Protein AF-M3FSS6-F1 (afdb_monomer)

Radius of gyration: 18.53 Å; Cα contacts (8 Å, |Δi|>4): 179; chains: 1; bounding box: 37×42×48 Å

Organism: NCBI:txid1001599

Structure (mmCIF, N/CA/C/O backbone):
data_AF-M3FSS6-F1
#
_entry.id   AF-M3FSS6-F1
#
loop_
_atom_site.group_PDB
_atom_site.id
_atom_site.type_symbol
_atom_site.label_atom_id
_atom_site.label_alt_id
_atom_site.label_comp_id
_atom_site.label_asym_id
_atom_site.label_entity_id
_atom_site.label_seq_id
_atom_site.pdbx_PDB_ins_code
_atom_site.Cartn_x
_atom_site.Cartn_y
_atom_site.Cartn_z
_atom_site.occupancy
_atom_site.B_iso_or_equiv
_atom_site.auth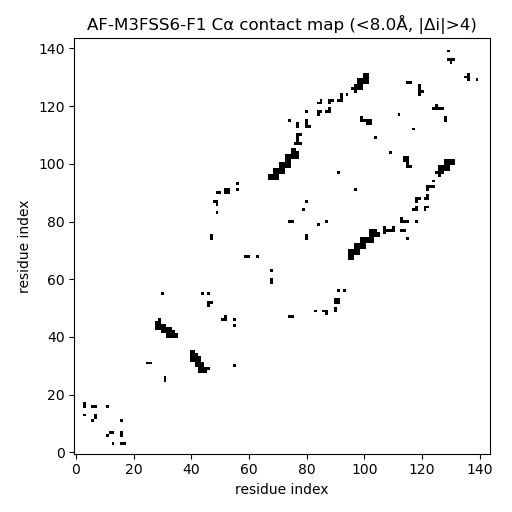_seq_id
_atom_site.auth_comp_id
_atom_site.auth_asym_id
_atom_site.auth_atom_id
_atom_site.pdbx_PDB_model_num
ATOM 1 N N . MET A 1 1 ? -0.557 10.231 19.188 1.00 86.12 1 MET A N 1
ATOM 2 C CA . MET A 1 1 ? 0.193 10.807 20.331 1.00 86.12 1 MET A CA 1
ATOM 3 C C . MET A 1 1 ? 0.824 12.160 20.009 1.00 86.12 1 MET A C 1
ATOM 5 O O . MET A 1 1 ? 0.578 13.091 20.758 1.00 86.12 1 MET A O 1
ATOM 9 N N . ALA A 1 2 ? 1.562 12.309 18.897 1.00 93.75 2 ALA A N 1
ATOM 10 C CA . ALA A 1 2 ? 2.212 13.579 18.530 1.00 93.75 2 ALA A CA 1
ATOM 11 C C . ALA A 1 2 ? 1.266 14.799 18.533 1.00 93.75 2 ALA A C 1
ATOM 13 O O . ALA A 1 2 ? 1.580 15.799 19.167 1.00 93.75 2 ALA A O 1
ATOM 14 N N . ALA A 1 3 ? 0.084 14.694 17.909 1.00 92.94 3 ALA A N 1
ATOM 15 C CA . ALA A 1 3 ? -0.907 15.776 17.900 1.00 92.94 3 ALA A CA 1
ATOM 16 C C . ALA A 1 3 ? -1.394 16.162 19.310 1.00 92.94 3 ALA A C 1
ATOM 18 O O . ALA A 1 3 ? -1.471 17.342 19.628 1.00 92.94 3 ALA A O 1
ATOM 19 N N . ILE A 1 4 ? -1.661 15.173 20.174 1.00 93.69 4 ILE A N 1
ATOM 20 C CA . ILE A 1 4 ? -2.093 15.416 21.560 1.00 93.69 4 ILE A CA 1
ATOM 21 C C . ILE A 1 4 ? -1.010 16.178 22.324 1.00 93.69 4 ILE A C 1
ATOM 23 O O . ILE A 1 4 ? -1.318 17.174 22.965 1.00 93.69 4 ILE A O 1
ATOM 27 N N . LEU A 1 5 ? 0.251 15.745 22.226 1.00 94.69 5 LEU A N 1
ATOM 28 C CA . LEU A 1 5 ? 1.364 16.413 22.904 1.00 94.69 5 LEU A CA 1
ATOM 29 C C . LEU A 1 5 ? 1.548 17.844 22.392 1.00 94.69 5 LEU A C 1
ATOM 31 O O . LEU A 1 5 ? 1.607 18.767 23.193 1.00 94.69 5 LEU A O 1
ATOM 35 N N . ALA A 1 6 ? 1.550 18.046 21.072 1.00 95.19 6 ALA A N 1
ATOM 36 C CA . ALA A 1 6 ? 1.687 19.376 20.485 1.00 95.19 6 ALA A CA 1
ATOM 37 C C . ALA A 1 6 ? 0.581 20.338 20.952 1.00 95.19 6 ALA A C 1
ATOM 39 O O . ALA A 1 6 ? 0.872 21.479 21.290 1.00 95.19 6 ALA A O 1
ATOM 40 N N . CYS A 1 7 ? -0.675 19.887 21.016 1.00 95.19 7 CYS A N 1
ATOM 41 C CA . CYS A 1 7 ? -1.778 20.706 21.518 1.00 95.19 7 CYS A CA 1
ATOM 42 C C . CYS A 1 7 ? -1.720 20.916 23.039 1.00 95.19 7 CYS A C 1
ATOM 44 O O . CYS A 1 7 ? -2.040 22.003 23.518 1.00 95.19 7 CYS A O 1
ATOM 46 N N . PHE A 1 8 ? -1.294 19.909 23.801 1.00 95.81 8 PHE A N 1
ATOM 47 C CA . PHE A 1 8 ? -1.135 20.018 25.250 1.00 95.81 8 PHE A CA 1
ATOM 48 C C . PHE A 1 8 ? -0.092 21.082 25.624 1.00 95.81 8 PHE A C 1
ATOM 50 O O . PHE A 1 8 ? -0.355 21.906 26.496 1.00 95.81 8 PHE A O 1
ATOM 57 N N . GLU A 1 9 ? 1.023 21.157 24.889 1.00 96.62 9 GLU A N 1
ATOM 58 C CA . GLU A 1 9 ? 2.048 22.203 25.057 1.00 96.62 9 GLU A CA 1
ATOM 59 C C . GLU A 1 9 ? 1.511 23.627 24.809 1.00 96.62 9 GLU A C 1
ATOM 61 O O . GLU A 1 9 ? 2.071 24.601 25.306 1.00 96.62 9 GLU A O 1
ATOM 66 N N . THR A 1 10 ? 0.393 23.780 24.088 1.00 96.69 10 THR A N 1
ATOM 67 C CA . THR A 1 10 ? -0.273 25.086 23.902 1.00 96.69 10 THR A CA 1
ATOM 68 C C . THR A 1 10 ? -1.215 25.467 25.052 1.00 96.69 10 THR A C 1
ATOM 70 O O . THR A 1 10 ? -1.832 26.531 25.011 1.00 96.69 10 THR A O 1
ATOM 73 N N . GLY A 1 11 ? -1.329 24.623 26.085 1.00 96.19 11 GLY A N 1
ATOM 74 C CA . GLY A 1 11 ? -2.181 24.845 27.256 1.00 96.19 11 GLY A CA 1
ATOM 75 C C . GLY A 1 11 ? -3.613 24.319 27.119 1.00 96.19 11 GLY A C 1
ATOM 76 O O . GLY A 1 11 ? -4.449 24.622 27.970 1.00 96.19 11 GLY A O 1
ATOM 77 N N . ILE A 1 12 ? -3.921 23.536 26.078 1.00 95.62 12 ILE A N 1
ATOM 78 C CA . ILE A 1 12 ? -5.250 22.928 25.915 1.00 95.62 12 ILE A CA 1
ATOM 79 C C . ILE A 1 12 ? -5.402 21.762 26.911 1.00 95.62 12 ILE A C 1
ATOM 81 O O . ILE A 1 12 ? -4.534 20.882 26.948 1.00 95.62 12 ILE A O 1
ATOM 85 N N . PRO A 1 13 ? -6.494 21.704 27.700 1.00 95.25 13 PRO A N 1
ATOM 86 C CA . PRO A 1 13 ? -6.717 20.622 28.652 1.00 95.25 13 PRO A CA 1
ATOM 87 C C . PRO A 1 13 ? -6.747 19.242 27.990 1.00 95.25 13 PRO A C 1
ATOM 89 O O . PRO A 1 13 ? -7.376 19.037 26.951 1.00 95.25 13 PRO A O 1
ATOM 92 N N . LEU A 1 14 ? -6.125 18.253 28.639 1.00 93.56 14 LEU A N 1
ATOM 93 C CA . LEU A 1 14 ? -6.063 16.884 28.121 1.00 93.56 14 LEU A CA 1
ATOM 94 C C . LEU A 1 14 ? -7.457 16.269 27.898 1.00 93.56 14 LEU A C 1
ATOM 96 O O . LEU A 1 14 ? -7.642 15.527 26.937 1.00 93.56 14 LEU A O 1
ATOM 100 N N . SER A 1 15 ? -8.438 16.594 28.747 1.00 93.56 15 SER A N 1
ATOM 101 C CA . SER A 1 15 ? -9.831 16.148 28.596 1.00 93.56 15 SER A CA 1
ATOM 102 C C . SER A 1 15 ? -10.421 16.544 27.243 1.00 93.56 15 SER A C 1
ATOM 104 O O . SER A 1 15 ? -11.054 15.725 26.575 1.00 93.56 15 SER A O 1
ATOM 106 N N . ASP A 1 16 ? -10.155 17.776 26.813 1.00 93.69 16 ASP A N 1
ATOM 107 C CA . ASP A 1 16 ? -10.687 18.326 25.570 1.00 93.69 16 ASP A CA 1
ATOM 108 C C . ASP A 1 16 ? -10.014 17.641 24.379 1.00 93.69 16 ASP A C 1
ATOM 110 O O . ASP A 1 16 ? -10.686 17.215 23.441 1.00 93.69 16 ASP A O 1
ATOM 114 N N . LEU A 1 17 ? -8.698 17.422 24.458 1.00 94.44 17 LEU A N 1
ATOM 115 C CA . LEU A 1 17 ? -7.933 16.714 23.427 1.00 94.44 17 LEU A CA 1
ATOM 116 C C . LEU A 1 17 ? -8.389 15.263 23.245 1.00 94.44 17 LEU A C 1
ATOM 118 O O . LEU A 1 17 ? -8.528 14.805 22.111 1.00 94.44 17 LEU A O 1
ATOM 122 N N . VAL A 1 18 ? -8.650 14.546 24.343 1.00 91.69 18 VAL A N 1
ATOM 123 C CA . VAL A 1 18 ? -9.151 13.162 24.302 1.00 91.69 18 VAL A CA 1
ATOM 124 C C . VAL A 1 18 ? -10.555 13.105 23.698 1.00 91.69 18 VAL A C 1
ATOM 126 O O . VAL A 1 18 ? -10.840 12.220 22.893 1.00 91.69 18 VAL A O 1
ATOM 129 N N . SER A 1 19 ? -11.423 14.067 24.020 1.00 90.94 19 SER A N 1
ATOM 130 C CA . SER A 1 19 ? -12.741 14.137 23.381 1.00 90.94 19 SER A CA 1
ATOM 131 C C . SER A 1 19 ? -12.612 14.343 21.866 1.00 90.94 19 SER A C 1
ATOM 133 O O . SER A 1 19 ? -13.223 13.621 21.082 1.00 90.94 19 SER A O 1
ATOM 135 N N . LYS A 1 20 ? -11.716 15.236 21.427 1.00 92.50 20 LYS A N 1
ATOM 136 C CA . LYS A 1 20 ? -11.561 15.585 20.010 1.00 92.50 20 LYS A CA 1
ATOM 137 C C . LYS A 1 20 ? -10.871 14.509 19.188 1.00 92.50 20 LYS A C 1
ATOM 139 O O . LYS A 1 20 ? -11.257 14.293 18.044 1.00 92.50 20 LYS A O 1
ATOM 144 N N . ILE A 1 21 ? -9.899 13.792 19.753 1.00 91.12 21 ILE A N 1
ATOM 145 C CA . ILE A 1 21 ? -9.264 12.681 19.033 1.00 91.12 21 ILE A CA 1
ATOM 146 C C . ILE A 1 21 ? -10.253 11.536 18.781 1.00 91.12 21 ILE A C 1
ATOM 148 O O . ILE A 1 21 ? -10.135 10.857 17.768 1.00 91.12 21 ILE A O 1
ATOM 152 N N . SER A 1 22 ? -11.252 11.351 19.654 1.00 87.69 22 SER A N 1
ATOM 153 C CA . SER A 1 22 ? -12.300 10.340 19.458 1.00 87.69 22 SER A CA 1
ATOM 154 C C . SER A 1 22 ? -13.266 10.674 18.314 1.00 87.69 22 SER A C 1
ATOM 156 O O . SER A 1 22 ? -13.872 9.774 17.742 1.00 87.69 22 SER A O 1
ATOM 158 N N . GLU A 1 23 ? -13.367 11.954 17.943 1.00 90.44 23 GLU A N 1
ATOM 159 C CA . GLU A 1 23 ? -14.175 12.438 16.816 1.00 90.44 23 GLU A CA 1
ATOM 160 C C . GLU A 1 23 ? -13.413 12.391 15.477 1.00 90.44 23 GLU A C 1
ATOM 162 O O . GLU A 1 23 ? -13.997 12.645 14.424 1.00 90.44 23 GLU A O 1
ATOM 167 N N . TYR A 1 24 ? -12.108 12.096 15.486 1.00 89.50 24 TYR A N 1
ATOM 168 C CA . TYR A 1 24 ? -11.292 12.098 14.275 1.00 89.50 24 TYR A CA 1
ATOM 169 C C . TYR A 1 24 ? -11.686 10.953 13.335 1.00 89.50 24 TYR A C 1
ATOM 171 O O . TYR A 1 24 ? -11.496 9.778 13.639 1.00 89.50 24 TYR A O 1
ATOM 179 N N . SER A 1 25 ? -12.182 11.311 12.153 1.00 86.19 25 SER A N 1
ATOM 180 C CA . SER A 1 25 ? -12.670 10.371 11.140 1.00 86.19 25 SER A CA 1
ATOM 181 C C . SER A 1 25 ? -11.598 9.877 10.164 1.00 86.19 25 SER A C 1
ATOM 183 O O . SER A 1 25 ? -11.932 9.227 9.177 1.00 86.19 25 SER A O 1
ATOM 185 N N . GLY A 1 26 ? -10.324 10.207 10.389 1.00 86.38 26 GLY A N 1
ATOM 186 C CA . GLY A 1 26 ? -9.253 9.899 9.443 1.00 86.38 26 GLY A CA 1
ATOM 187 C C . GLY A 1 26 ? -9.032 10.976 8.380 1.00 86.38 26 GLY A C 1
ATOM 188 O O . GLY A 1 26 ? -9.570 12.082 8.440 1.00 86.38 26 GLY A O 1
ATOM 189 N N . VAL A 1 27 ? -8.200 10.629 7.403 1.00 89.50 27 VAL A N 1
ATOM 190 C CA . VAL A 1 27 ? -7.942 11.411 6.189 1.00 89.50 27 VAL A CA 1
ATOM 191 C C . VAL A 1 27 ? -8.097 10.496 4.986 1.00 89.50 27 VAL A C 1
ATOM 193 O O . VAL A 1 27 ? -7.844 9.294 5.086 1.00 89.50 27 VAL A O 1
ATOM 196 N N . ASN A 1 28 ? -8.471 11.074 3.848 1.00 88.19 28 ASN A N 1
ATOM 197 C CA . ASN A 1 28 ? -8.658 10.309 2.624 1.00 88.19 28 ASN A CA 1
ATOM 198 C C . ASN A 1 28 ? -7.391 9.520 2.277 1.00 88.19 28 ASN A C 1
ATOM 200 O O . ASN A 1 28 ? -6.267 10.019 2.424 1.00 88.19 28 ASN A O 1
ATOM 204 N N . ARG A 1 29 ? -7.591 8.303 1.771 1.00 92.00 29 ARG A N 1
ATOM 205 C CA . ARG A 1 29 ? -6.539 7.377 1.346 1.00 92.00 29 ARG A CA 1
ATOM 206 C C . ARG A 1 29 ? -5.555 7.005 2.460 1.00 92.00 29 ARG A C 1
ATOM 208 O O . ARG A 1 29 ? -4.366 6.821 2.203 1.00 92.00 29 ARG A O 1
ATOM 215 N N . ARG A 1 30 ? -6.011 6.926 3.710 1.00 93.38 30 ARG A N 1
ATOM 216 C CA . ARG A 1 30 ? -5.258 6.326 4.823 1.00 93.38 30 ARG A CA 1
ATOM 217 C C . ARG A 1 30 ? -6.129 5.282 5.501 1.00 93.38 30 ARG A C 1
ATOM 219 O O . ARG A 1 30 ? -6.878 5.609 6.418 1.00 93.38 30 ARG A O 1
ATOM 226 N N . LEU A 1 31 ? -6.041 4.057 4.987 1.00 92.50 31 LEU A N 1
ATOM 227 C CA . LEU A 1 31 ? -6.886 2.916 5.332 1.00 92.50 31 LEU A CA 1
ATOM 228 C C . LEU A 1 31 ? -8.379 3.293 5.315 1.00 92.50 31 LEU A C 1
ATOM 230 O O . LEU A 1 31 ? -9.163 2.930 6.191 1.00 92.50 31 LEU A O 1
ATOM 234 N N . GLU A 1 32 ? -8.752 4.087 4.309 1.00 94.00 32 GLU A N 1
ATOM 235 C CA . GLU A 1 32 ? -10.077 4.673 4.149 1.00 94.00 32 GLU A CA 1
ATOM 236 C C . GLU A 1 32 ? -11.066 3.599 3.708 1.00 94.00 32 GLU A C 1
ATOM 238 O O . GLU A 1 32 ? -10.874 2.964 2.674 1.00 94.00 32 GLU A O 1
ATOM 243 N N . TYR A 1 33 ? -12.147 3.416 4.463 1.00 93.06 33 TYR A N 1
ATOM 244 C CA . TYR A 1 33 ? -13.223 2.508 4.083 1.00 93.06 33 TYR A CA 1
ATOM 245 C C . TYR A 1 33 ? -14.079 3.115 2.965 1.00 93.06 33 TYR A C 1
ATOM 247 O O . TYR A 1 33 ? -14.778 4.106 3.172 1.00 93.06 33 TYR A O 1
ATOM 255 N N . LEU A 1 34 ? -14.059 2.489 1.788 1.00 94.75 34 LEU A N 1
ATOM 256 C CA . LEU A 1 34 ? -14.808 2.934 0.608 1.00 94.75 34 LEU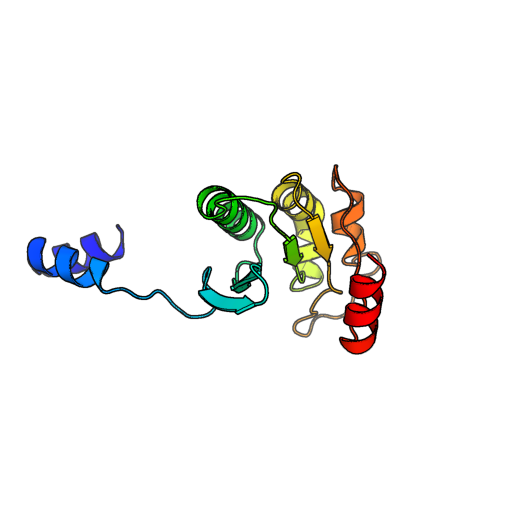 A CA 1
ATOM 257 C C . LEU A 1 34 ? -16.223 2.345 0.532 1.00 94.75 34 LEU A C 1
ATOM 259 O O . LEU A 1 34 ? -17.054 2.814 -0.248 1.00 94.75 34 LEU A O 1
ATOM 263 N N . GLY A 1 35 ? -16.502 1.306 1.317 1.00 95.12 35 GLY A N 1
ATOM 264 C CA . GLY A 1 35 ? -17.788 0.620 1.338 1.00 95.12 35 GLY A CA 1
ATOM 265 C C . GLY A 1 35 ? -17.646 -0.893 1.259 1.00 95.12 35 GLY A C 1
ATOM 266 O O . GLY A 1 35 ? -16.549 -1.450 1.290 1.00 95.12 35 GLY A O 1
ATOM 267 N N . SER A 1 36 ? -18.785 -1.568 1.136 1.00 94.94 36 SER A N 1
ATOM 268 C CA . SER A 1 36 ? -18.828 -3.018 1.015 1.00 94.94 36 SER A CA 1
ATOM 269 C C . SER A 1 36 ? -19.870 -3.487 0.014 1.00 94.94 36 SER A C 1
ATOM 271 O O . SER A 1 36 ? -20.875 -2.821 -0.253 1.00 94.94 36 SER A O 1
ATOM 273 N N . LYS A 1 37 ? -19.619 -4.658 -0.568 1.00 94.56 37 LYS A N 1
ATOM 274 C CA . LYS A 1 37 ? -20.550 -5.324 -1.478 1.00 94.56 37 LYS A CA 1
ATOM 275 C C . LYS A 1 37 ? -20.384 -6.830 -1.382 1.00 94.56 37 LYS A C 1
ATOM 277 O O . LYS A 1 37 ? -19.270 -7.331 -1.450 1.00 94.56 37 LYS A O 1
ATOM 282 N N . ASN A 1 38 ? -21.498 -7.555 -1.263 1.00 92.56 38 ASN A N 1
ATOM 283 C CA . ASN A 1 38 ? -21.513 -9.021 -1.175 1.00 92.56 38 ASN A CA 1
ATOM 284 C C . ASN A 1 38 ? -20.570 -9.577 -0.087 1.00 92.56 38 ASN A C 1
ATOM 286 O O . ASN A 1 38 ? -19.908 -10.586 -0.303 1.00 92.56 38 ASN A O 1
ATOM 290 N N . GLY A 1 39 ? -20.481 -8.895 1.060 1.00 89.62 39 GLY A N 1
ATOM 291 C CA . GLY A 1 39 ? -19.603 -9.293 2.167 1.00 89.62 39 GLY A CA 1
ATOM 292 C C . GLY A 1 39 ? -18.119 -8.957 1.978 1.00 89.62 39 GLY A C 1
ATOM 293 O O . GLY A 1 39 ? -17.320 -9.333 2.824 1.00 89.62 39 GLY A O 1
ATOM 294 N N . ILE A 1 40 ? -17.745 -8.251 0.906 1.00 91.19 40 ILE A N 1
ATOM 295 C CA . ILE A 1 40 ? -16.378 -7.769 0.675 1.00 91.19 40 ILE A CA 1
ATOM 296 C C . ILE A 1 40 ? -16.310 -6.302 1.083 1.00 91.19 40 ILE A C 1
ATOM 298 O O . ILE A 1 40 ? -17.029 -5.478 0.517 1.00 91.19 40 ILE A O 1
ATOM 302 N N . GLU A 1 41 ? -15.451 -5.988 2.046 1.00 93.88 41 GLU A N 1
ATOM 303 C CA . GLU A 1 41 ? -15.116 -4.622 2.451 1.00 93.88 41 GLU A CA 1
ATOM 304 C C . GLU A 1 41 ? -13.950 -4.102 1.602 1.00 93.88 41 GLU A C 1
ATOM 306 O O . GLU A 1 41 ? -13.005 -4.837 1.309 1.00 93.88 41 GLU A O 1
ATOM 311 N N . VAL A 1 42 ? -14.031 -2.844 1.170 1.00 95.00 42 VAL A N 1
ATOM 312 C CA . VAL A 1 42 ? -13.025 -2.211 0.313 1.00 95.00 42 VAL A CA 1
ATOM 313 C C . VAL A 1 42 ? -12.392 -1.051 1.060 1.00 95.00 42 VAL A C 1
ATOM 315 O O . VAL A 1 42 ? -13.093 -0.167 1.554 1.00 95.00 42 VAL A O 1
ATOM 318 N N . TYR A 1 43 ? -11.064 -1.048 1.088 1.00 95.25 43 TYR A N 1
ATOM 319 C CA . TYR A 1 43 ? -10.258 -0.007 1.710 1.00 95.25 43 TYR A CA 1
ATOM 320 C C . TYR A 1 43 ? -9.265 0.570 0.694 1.00 95.25 43 TYR A C 1
ATOM 322 O O . TYR A 1 43 ? -8.765 -0.170 -0.155 1.00 95.25 43 TYR A O 1
ATOM 330 N N . ASP A 1 44 ? -8.975 1.869 0.782 1.00 95.81 44 ASP A N 1
ATOM 331 C CA . ASP A 1 44 ? -7.919 2.543 0.008 1.00 95.81 44 ASP A CA 1
ATOM 332 C C . ASP A 1 44 ? -6.843 3.123 0.932 1.00 95.81 44 ASP A C 1
ATOM 334 O O . ASP A 1 44 ? -7.134 3.719 1.973 1.00 95.81 44 ASP A O 1
ATOM 338 N N . ASP A 1 45 ? -5.582 2.972 0.532 1.00 96.50 45 ASP A N 1
ATOM 339 C CA . ASP A 1 45 ? -4.431 3.521 1.240 1.00 96.50 45 ASP A CA 1
ATOM 340 C C . ASP A 1 45 ? -3.390 4.082 0.259 1.00 96.50 45 ASP A C 1
ATOM 342 O O . ASP A 1 45 ? -3.127 3.538 -0.813 1.00 96.50 45 ASP A O 1
ATOM 346 N N . TYR A 1 46 ? -2.793 5.211 0.633 1.00 94.50 46 TYR A N 1
ATOM 347 C CA . TYR A 1 46 ? -1.784 5.931 -0.140 1.00 94.50 46 TYR A CA 1
ATOM 348 C C . TYR A 1 46 ? -0.357 5.390 0.053 1.00 94.50 46 TYR A C 1
ATOM 350 O O . TYR A 1 46 ? 0.576 5.818 -0.635 1.00 94.50 46 TYR A O 1
ATOM 358 N N . GLY A 1 47 ? -0.163 4.503 1.025 1.00 90.88 47 GLY A N 1
ATOM 359 C CA . GLY A 1 47 ? 1.103 3.893 1.384 1.00 90.88 47 GLY A CA 1
ATOM 360 C C . GLY A 1 47 ? 1.780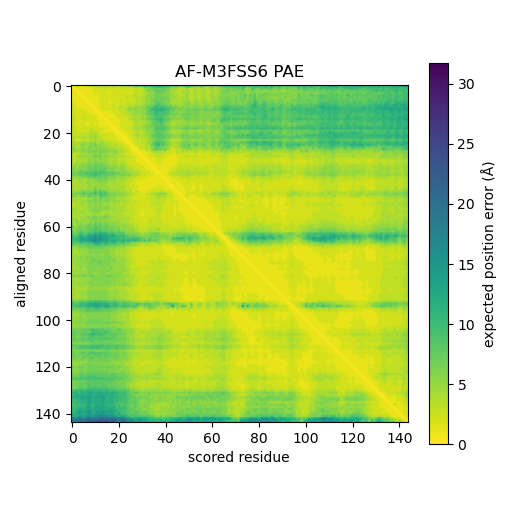 3.285 0.167 1.00 90.88 47 GLY A C 1
ATOM 361 O O . GLY A 1 47 ? 1.246 2.415 -0.513 1.00 90.88 47 GLY A O 1
ATOM 362 N N . HIS A 1 48 ? 2.975 3.777 -0.123 1.00 91.56 48 HIS A N 1
ATOM 363 C CA . HIS A 1 48 ? 3.745 3.382 -1.301 1.00 91.56 48 HIS A CA 1
ATOM 364 C C . HIS A 1 48 ? 5.216 3.134 -0.965 1.00 91.56 48 HIS A C 1
ATOM 366 O O . HIS A 1 48 ? 5.998 2.772 -1.845 1.00 91.56 48 HIS A O 1
ATOM 372 N N . HIS A 1 49 ? 5.609 3.329 0.296 1.00 96.50 49 HIS A N 1
ATOM 373 C CA . HIS A 1 49 ? 6.864 2.838 0.846 1.00 96.50 49 HIS A CA 1
ATOM 374 C C . HIS A 1 49 ? 6.657 1.464 1.519 1.00 96.50 49 HIS A C 1
ATOM 376 O O . HIS A 1 49 ? 5.633 1.282 2.181 1.00 96.50 49 HIS A O 1
ATOM 382 N N . PRO A 1 50 ? 7.622 0.522 1.448 1.00 96.56 50 PRO A N 1
ATOM 383 C CA . PRO A 1 50 ? 7.502 -0.805 2.071 1.00 96.56 50 PRO A CA 1
ATOM 384 C C . PRO A 1 50 ? 7.062 -0.792 3.545 1.00 96.56 50 PRO A C 1
ATOM 386 O O . PRO A 1 50 ? 6.228 -1.590 3.964 1.00 96.56 50 PRO A O 1
ATOM 389 N N . THR A 1 51 ? 7.575 0.153 4.338 1.00 95.38 51 THR A N 1
ATOM 390 C CA . THR A 1 51 ? 7.189 0.322 5.752 1.00 95.38 51 THR A CA 1
ATOM 391 C C . THR A 1 51 ? 5.712 0.677 5.928 1.00 95.38 51 THR A C 1
ATOM 393 O O . THR A 1 51 ? 5.069 0.163 6.838 1.00 95.38 51 THR A O 1
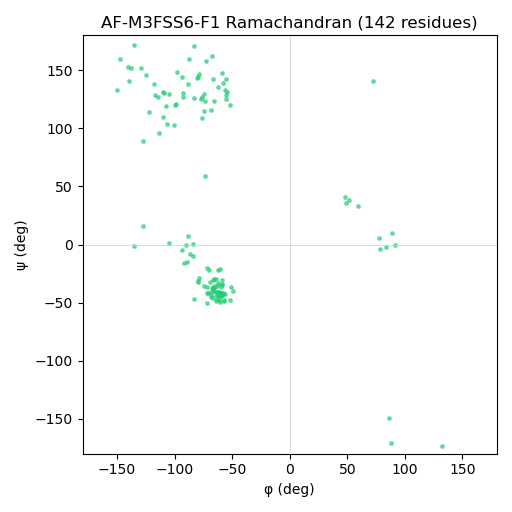ATOM 396 N N . GLU A 1 52 ? 5.175 1.545 5.067 1.00 94.25 52 GLU A N 1
ATOM 397 C CA . GLU A 1 52 ? 3.763 1.938 5.107 1.00 94.25 52 GLU A CA 1
ATOM 398 C C . GLU A 1 52 ? 2.880 0.750 4.712 1.00 94.25 52 GLU A C 1
ATOM 400 O O . GLU A 1 52 ? 1.926 0.437 5.414 1.00 94.25 52 GLU A O 1
ATOM 405 N N . ILE A 1 53 ? 3.260 0.035 3.647 1.00 95.50 53 ILE A N 1
ATOM 406 C CA . ILE A 1 53 ? 2.554 -1.157 3.155 1.00 95.50 53 ILE A CA 1
ATOM 407 C C . ILE A 1 53 ? 2.461 -2.218 4.252 1.00 95.50 53 ILE A C 1
ATOM 409 O O . ILE A 1 53 ? 1.379 -2.729 4.530 1.00 95.50 53 ILE A O 1
ATOM 413 N N . LYS A 1 54 ? 3.576 -2.502 4.935 1.00 95.06 54 LYS A N 1
ATOM 414 C CA . LYS A 1 54 ? 3.607 -3.467 6.040 1.00 95.06 54 LYS A CA 1
ATOM 415 C C . LYS A 1 54 ? 2.662 -3.073 7.179 1.00 95.06 54 LYS A C 1
ATOM 417 O O . LYS A 1 54 ? 1.960 -3.932 7.705 1.00 95.06 54 LYS A O 1
ATOM 422 N N . ALA A 1 55 ? 2.619 -1.789 7.540 1.00 94.19 55 ALA A N 1
ATOM 423 C CA . ALA A 1 55 ? 1.719 -1.292 8.581 1.00 94.19 55 ALA A CA 1
ATOM 424 C C . ALA A 1 55 ? 0.238 -1.418 8.178 1.00 94.19 55 ALA A C 1
ATOM 426 O O . ALA A 1 55 ? -0.595 -1.804 9.000 1.00 94.19 55 ALA A O 1
ATOM 427 N N . VAL A 1 56 ? -0.085 -1.141 6.911 1.00 94.06 56 VAL A N 1
ATOM 428 C CA . VAL A 1 56 ? -1.444 -1.294 6.368 1.00 94.06 56 VAL A CA 1
ATOM 429 C C . VAL A 1 56 ? -1.866 -2.757 6.386 1.00 94.06 56 VAL A C 1
ATOM 431 O O . VAL A 1 56 ? -2.936 -3.070 6.895 1.00 94.06 56 VAL A O 1
ATOM 434 N N . ILE A 1 57 ? -1.020 -3.664 5.894 1.00 93.06 57 ILE A N 1
ATOM 435 C CA . ILE A 1 57 ? -1.326 -5.099 5.865 1.00 93.06 57 ILE A CA 1
ATOM 436 C C . ILE A 1 57 ? -1.529 -5.637 7.281 1.00 93.06 57 ILE A C 1
ATOM 438 O O . ILE A 1 57 ? -2.511 -6.327 7.523 1.00 93.06 57 ILE A O 1
ATOM 442 N N . GLN A 1 58 ? -0.673 -5.267 8.237 1.00 92.19 58 GLN A N 1
ATOM 443 C CA . GLN A 1 58 ? -0.871 -5.646 9.637 1.00 92.19 58 GLN A CA 1
ATOM 444 C C . GLN A 1 58 ? -2.206 -5.123 10.192 1.00 92.19 58 GLN A C 1
ATOM 446 O O . GLN A 1 58 ? -2.921 -5.856 10.866 1.00 92.19 58 GLN A O 1
ATOM 451 N N . SER A 1 59 ? -2.577 -3.882 9.877 1.00 91.69 59 SER A N 1
ATOM 452 C CA . SER A 1 59 ? -3.871 -3.336 10.305 1.00 91.69 59 SER A CA 1
ATOM 453 C C . SER A 1 59 ? -5.041 -4.099 9.669 1.00 91.69 59 SER A C 1
ATOM 455 O O . SER A 1 59 ? -6.046 -4.341 10.327 1.00 91.69 59 SER A O 1
ATOM 457 N N . MET A 1 60 ? -4.910 -4.540 8.413 1.00 90.19 60 MET A N 1
ATOM 458 C CA . MET A 1 60 ? -5.917 -5.380 7.754 1.00 90.19 60 MET A CA 1
ATOM 459 C C . MET A 1 60 ? -6.050 -6.761 8.410 1.00 90.19 60 MET A C 1
ATOM 461 O O . MET A 1 60 ? -7.165 -7.268 8.514 1.00 90.19 60 MET A O 1
ATOM 465 N N . GLU A 1 61 ? -4.952 -7.349 8.892 1.00 88.62 61 GLU A N 1
ATOM 466 C CA . GLU A 1 61 ? -4.978 -8.593 9.677 1.00 88.62 61 GLU A CA 1
ATOM 467 C C . GLU A 1 61 ? -5.759 -8.441 10.990 1.00 88.62 61 GLU A C 1
ATOM 469 O O . GLU A 1 61 ? -6.418 -9.381 11.426 1.00 88.62 61 GLU A O 1
ATOM 474 N N . GLU A 1 62 ? -5.700 -7.266 11.615 1.00 88.31 62 GLU A N 1
ATOM 475 C CA . GLU A 1 62 ? -6.431 -6.963 12.850 1.00 88.31 62 GLU A CA 1
ATOM 476 C C . GLU A 1 62 ? -7.909 -6.627 12.583 1.00 88.31 62 GLU A C 1
ATOM 478 O O . GLU A 1 62 ? -8.776 -6.922 13.408 1.00 88.31 62 GLU A O 1
ATOM 483 N N . LEU A 1 63 ? -8.209 -6.022 11.429 1.00 86.69 63 LEU A N 1
ATOM 484 C CA . LEU A 1 63 ? -9.569 -5.653 11.024 1.00 86.69 63 LEU A CA 1
ATOM 485 C C . LEU A 1 63 ? -10.373 -6.833 10.472 1.00 86.69 63 LEU A C 1
ATOM 487 O O . LEU A 1 63 ? -11.599 -6.860 10.627 1.00 86.69 63 LEU A O 1
ATOM 491 N N . LYS A 1 64 ? -9.718 -7.801 9.818 1.00 83.75 64 LYS A N 1
ATOM 492 C CA . LYS A 1 64 ? -10.419 -8.939 9.218 1.00 83.75 64 LYS A CA 1
ATOM 493 C C . LYS A 1 64 ? -11.060 -9.795 10.311 1.00 83.75 64 LYS A C 1
ATOM 495 O O . LYS A 1 64 ? -10.401 -10.293 11.218 1.00 83.75 64 LYS A O 1
ATOM 500 N N . LYS A 1 65 ? -12.375 -9.989 10.213 1.00 80.69 65 LYS A N 1
ATOM 501 C CA . LYS A 1 65 ? -13.122 -10.866 11.131 1.00 80.69 65 LYS A CA 1
ATOM 502 C C . LYS A 1 65 ? -13.039 -12.322 10.688 1.00 80.69 65 LYS A C 1
ATOM 504 O O . LYS A 1 65 ? -12.765 -13.205 11.490 1.00 80.69 65 LYS A O 1
ATOM 509 N N . GLU A 1 66 ? -13.271 -12.549 9.400 1.00 82.88 66 GLU A N 1
ATOM 510 C CA . GLU A 1 66 ? -13.247 -13.852 8.741 1.00 82.88 66 GLU A CA 1
ATOM 511 C C . GLU A 1 66 ? -12.754 -13.677 7.298 1.00 82.88 66 GLU A C 1
ATOM 513 O O . GLU A 1 66 ? -12.827 -12.586 6.730 1.00 82.88 66 GLU A O 1
ATOM 518 N N . GLY A 1 67 ? -12.273 -14.759 6.685 1.00 83.75 67 GLY A N 1
ATOM 519 C CA . GLY A 1 67 ? -11.815 -14.749 5.298 1.00 83.75 67 GLY A CA 1
ATOM 520 C C . GLY A 1 67 ? -10.354 -14.332 5.142 1.00 83.75 67 GLY A C 1
ATOM 521 O O . GLY A 1 67 ? -9.511 -14.642 5.982 1.00 83.75 67 GLY A O 1
ATOM 522 N N . ARG A 1 68 ? -10.046 -13.696 4.009 1.00 87.12 68 ARG A N 1
ATOM 523 C CA . ARG A 1 68 ? -8.681 -13.339 3.612 1.00 87.12 68 ARG A CA 1
ATOM 524 C C . ARG A 1 68 ? -8.628 -11.938 3.024 1.00 87.12 68 ARG A C 1
ATOM 526 O O . ARG A 1 68 ? -9.601 -11.498 2.410 1.00 87.12 68 ARG A O 1
ATOM 533 N N . ALA A 1 69 ? -7.489 -11.277 3.157 1.00 91.62 69 ALA A N 1
ATOM 534 C CA . ALA A 1 69 ? -7.251 -10.014 2.489 1.00 91.62 69 ALA A CA 1
ATOM 535 C C . ALA A 1 69 ? -6.879 -10.247 1.015 1.00 91.62 69 ALA A C 1
ATOM 537 O O . ALA A 1 69 ? -6.244 -11.235 0.627 1.00 91.62 69 ALA A O 1
ATOM 538 N N . VAL A 1 70 ? -7.290 -9.301 0.175 1.00 93.69 70 VAL A N 1
ATOM 539 C CA . VAL A 1 70 ? -6.859 -9.212 -1.219 1.00 93.69 70 VAL A CA 1
ATOM 540 C C . VAL A 1 70 ? -6.218 -7.850 -1.400 1.00 93.69 70 VAL A C 1
ATOM 542 O O . VAL A 1 70 ? -6.878 -6.822 -1.279 1.00 93.69 70 VAL A O 1
ATOM 545 N N . ILE A 1 71 ? -4.920 -7.852 -1.671 1.00 95.44 71 ILE A N 1
ATOM 546 C CA . ILE A 1 71 ? -4.105 -6.652 -1.796 1.00 95.44 71 ILE A CA 1
ATOM 547 C C . ILE A 1 71 ? -3.952 -6.347 -3.281 1.00 95.44 71 ILE A C 1
ATOM 549 O O . ILE A 1 71 ? -3.421 -7.160 -4.035 1.00 95.44 71 ILE A O 1
ATOM 553 N N . LEU A 1 72 ? -4.398 -5.166 -3.702 1.00 95.75 72 LEU A N 1
ATOM 554 C CA . LEU A 1 72 ? -4.135 -4.624 -5.032 1.00 95.75 72 LEU A CA 1
ATOM 555 C C . LEU A 1 72 ? -3.111 -3.498 -4.897 1.00 95.75 72 LEU A C 1
ATOM 557 O O . LEU A 1 72 ? -3.450 -2.404 -4.453 1.00 95.75 72 LEU A O 1
ATOM 561 N N . PHE A 1 73 ? -1.861 -3.763 -5.268 1.00 97.31 73 PHE A N 1
ATOM 562 C CA . PHE A 1 73 ? -0.772 -2.803 -5.123 1.00 97.31 73 PHE A CA 1
ATOM 563 C C . PHE A 1 73 ? -0.297 -2.284 -6.482 1.00 97.31 73 PHE A C 1
ATOM 565 O O . PHE A 1 73 ? -0.015 -3.051 -7.404 1.00 97.31 73 PHE A O 1
ATOM 572 N N . GLN A 1 74 ? -0.175 -0.962 -6.601 1.00 97.31 74 GLN A N 1
ATOM 573 C CA . GLN A 1 74 ? 0.444 -0.308 -7.749 1.00 97.31 74 GLN A CA 1
ATOM 574 C C . GLN A 1 74 ? 1.778 0.317 -7.322 1.00 97.31 74 GLN A C 1
ATOM 576 O O . GLN A 1 74 ? 1.772 1.328 -6.614 1.00 97.31 74 GLN A O 1
ATOM 581 N N . PRO A 1 75 ? 2.929 -0.221 -7.764 1.00 97.69 75 PRO A N 1
ATOM 582 C CA . PRO A 1 75 ? 4.215 0.387 -7.461 1.00 97.69 75 PRO A CA 1
ATOM 583 C C . PRO A 1 75 ? 4.306 1.790 -8.072 1.00 97.69 75 PRO A C 1
ATOM 585 O O . PRO A 1 75 ? 3.951 2.004 -9.233 1.00 97.69 75 PRO A O 1
ATOM 588 N N . HIS A 1 76 ? 4.801 2.750 -7.296 1.00 97.44 76 HIS A N 1
ATOM 589 C CA . HIS A 1 76 ? 4.911 4.146 -7.710 1.00 97.44 76 HIS A CA 1
ATOM 590 C C . HIS A 1 76 ? 6.375 4.525 -7.970 1.00 97.44 76 HIS A C 1
ATOM 592 O O . HIS A 1 76 ? 7.156 4.587 -7.012 1.00 97.44 76 HIS A O 1
ATOM 598 N N . ARG A 1 77 ? 6.674 4.928 -9.217 1.00 98.06 77 ARG A N 1
ATOM 599 C CA . ARG A 1 77 ? 7.990 5.255 -9.814 1.00 98.06 77 ARG A CA 1
ATOM 600 C C . ARG A 1 77 ? 8.895 4.055 -10.088 1.00 98.06 77 ARG A C 1
ATOM 602 O O . ARG A 1 77 ? 9.019 3.160 -9.257 1.00 98.06 77 ARG A O 1
ATOM 609 N N . TYR A 1 78 ? 9.597 4.094 -11.221 1.00 98.56 78 TYR A N 1
ATOM 610 C CA . TYR A 1 78 ? 10.587 3.085 -11.600 1.00 98.56 78 TYR A CA 1
ATOM 611 C C . TYR A 1 78 ? 11.809 3.140 -10.687 1.00 98.56 78 TYR A C 1
ATOM 613 O O . TYR A 1 78 ? 12.264 2.101 -10.216 1.00 98.56 78 TYR A O 1
ATOM 621 N N . THR A 1 79 ? 12.310 4.338 -10.376 1.00 98.19 79 THR A N 1
ATOM 622 C CA . THR A 1 79 ? 13.483 4.520 -9.503 1.00 98.19 79 THR A CA 1
ATOM 623 C C . THR A 1 79 ? 13.260 3.907 -8.122 1.00 98.19 79 THR A C 1
ATOM 625 O O . THR A 1 79 ? 14.126 3.216 -7.587 1.00 98.19 79 THR A O 1
ATOM 628 N N . ARG A 1 80 ? 12.065 4.094 -7.548 1.00 98.00 80 ARG A N 1
ATOM 629 C CA . ARG A 1 80 ? 11.707 3.515 -6.250 1.00 98.00 80 ARG A CA 1
ATOM 630 C C . ARG A 1 80 ? 11.613 1.996 -6.319 1.00 98.00 80 ARG A C 1
ATOM 632 O O . ARG A 1 80 ? 12.161 1.334 -5.444 1.00 98.00 80 ARG A O 1
ATOM 639 N N . THR A 1 81 ? 10.951 1.446 -7.337 1.00 98.12 81 THR A N 1
ATOM 640 C CA . THR A 1 81 ? 10.882 -0.009 -7.520 1.00 98.12 81 THR A CA 1
ATOM 641 C C . THR A 1 81 ? 12.274 -0.608 -7.691 1.00 98.12 81 THR A C 1
ATOM 643 O O . THR A 1 81 ? 12.589 -1.584 -7.025 1.00 98.12 81 THR A O 1
ATOM 646 N N . GLN A 1 82 ? 13.142 0.001 -8.501 1.00 98.25 82 GLN A N 1
ATOM 647 C CA . GLN A 1 82 ? 14.521 -0.455 -8.674 1.00 98.25 82 GLN A CA 1
ATOM 648 C C . GLN A 1 82 ? 15.297 -0.496 -7.352 1.00 98.25 82 GLN A C 1
ATOM 650 O O . GLN A 1 82 ? 16.046 -1.439 -7.109 1.00 98.25 82 GLN A O 1
ATOM 655 N N . ASN A 1 83 ? 15.120 0.521 -6.508 1.00 98.25 83 ASN A N 1
ATOM 656 C CA . ASN A 1 83 ? 15.866 0.643 -5.260 1.00 98.25 83 ASN A CA 1
ATOM 657 C C . ASN A 1 83 ? 15.331 -0.257 -4.141 1.00 98.25 83 ASN A C 1
ATOM 659 O O . ASN A 1 83 ? 16.110 -0.623 -3.270 1.00 98.25 83 ASN A O 1
ATOM 663 N N . LEU A 1 84 ? 14.032 -0.578 -4.148 1.00 98.38 84 LEU A N 1
ATOM 664 C CA . LEU A 1 84 ? 13.339 -1.197 -3.010 1.00 98.38 84 LEU A CA 1
ATOM 665 C C . LEU A 1 84 ? 12.561 -2.477 -3.364 1.00 98.38 84 LEU A C 1
ATOM 667 O O . LEU A 1 84 ? 11.670 -2.869 -2.617 1.00 98.38 84 LEU A O 1
ATOM 671 N N . TYR A 1 85 ? 12.802 -3.116 -4.516 1.00 98.31 85 TYR A N 1
ATOM 672 C CA . TYR A 1 85 ? 11.987 -4.266 -4.955 1.00 98.31 85 TYR A CA 1
ATOM 673 C C . TYR A 1 85 ? 11.995 -5.432 -3.959 1.00 98.31 85 TYR A C 1
ATOM 675 O O . TYR A 1 85 ? 10.972 -6.096 -3.811 1.00 98.31 85 TYR A O 1
ATOM 683 N N . LYS A 1 86 ? 13.109 -5.665 -3.250 1.00 98.44 86 LYS A N 1
ATOM 684 C CA . LYS A 1 86 ? 13.207 -6.734 -2.242 1.00 98.44 86 LYS A CA 1
ATOM 685 C C . LYS A 1 86 ? 12.401 -6.397 -0.997 1.00 98.44 86 LYS A C 1
ATOM 687 O O . LYS A 1 86 ? 11.705 -7.248 -0.465 1.00 98.44 86 LYS A O 1
ATOM 692 N N . GLU A 1 87 ? 12.469 -5.150 -0.560 1.00 98.44 87 GLU A N 1
ATOM 693 C CA . GLU A 1 87 ? 11.722 -4.633 0.576 1.00 98.44 87 GLU A C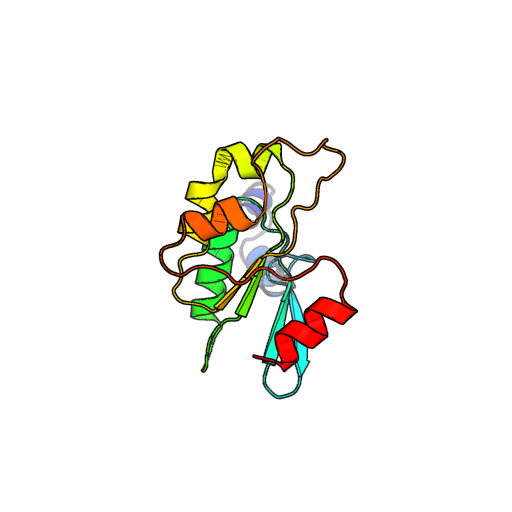A 1
ATOM 694 C C . GLU A 1 87 ? 10.223 -4.594 0.261 1.00 98.44 87 GLU A C 1
ATOM 696 O O . GLU A 1 87 ? 9.407 -4.922 1.119 1.00 98.44 87 GLU A O 1
ATOM 701 N N . PHE A 1 88 ? 9.847 -4.258 -0.979 1.00 98.31 88 PHE A N 1
ATOM 702 C CA . PHE A 1 88 ? 8.473 -4.409 -1.453 1.00 98.31 88 PHE A CA 1
ATOM 703 C C . PHE A 1 88 ? 8.030 -5.868 -1.393 1.00 98.31 88 PHE A C 1
ATOM 705 O O . PHE A 1 88 ? 6.975 -6.135 -0.821 1.00 98.31 88 PHE A O 1
ATOM 712 N N . ALA A 1 89 ? 8.835 -6.794 -1.922 1.00 98.00 89 ALA A N 1
ATOM 713 C CA . ALA A 1 89 ? 8.529 -8.220 -1.894 1.00 98.00 89 ALA A CA 1
ATOM 714 C C . ALA A 1 89 ? 8.320 -8.714 -0.455 1.00 98.00 89 ALA A C 1
ATOM 716 O O . ALA A 1 89 ? 7.281 -9.292 -0.155 1.00 98.00 89 ALA A O 1
ATOM 717 N N . GLU A 1 90 ? 9.233 -8.375 0.460 1.00 97.69 90 GLU A N 1
ATOM 718 C CA . GLU A 1 90 ? 9.115 -8.717 1.881 1.00 97.69 90 GLU A CA 1
ATOM 719 C C . GLU A 1 90 ? 7.861 -8.108 2.524 1.00 97.69 90 GLU A C 1
ATOM 721 O O . GLU A 1 90 ? 7.168 -8.781 3.283 1.00 97.69 90 GLU A O 1
ATOM 726 N N . SER A 1 91 ? 7.548 -6.841 2.228 1.00 97.06 91 SER A N 1
ATOM 727 C CA . SER A 1 91 ? 6.369 -6.174 2.795 1.00 97.06 91 SER A CA 1
ATOM 728 C C . SER A 1 91 ? 5.048 -6.778 2.312 1.00 97.06 91 SER A C 1
ATOM 730 O O . SER A 1 91 ? 4.072 -6.753 3.056 1.00 97.06 91 SER A O 1
ATOM 732 N N . LEU A 1 92 ? 5.025 -7.320 1.090 1.00 96.75 92 LEU A N 1
ATOM 733 C CA . LEU A 1 92 ? 3.849 -7.918 0.455 1.00 96.75 92 LEU A CA 1
ATOM 734 C C . LEU A 1 92 ? 3.736 -9.431 0.713 1.00 96.75 92 LEU A C 1
ATOM 736 O O . LEU A 1 92 ? 2.662 -9.994 0.520 1.00 96.75 92 LEU A O 1
ATOM 740 N N . ASP A 1 93 ? 4.805 -10.092 1.163 1.00 94.94 93 ASP A N 1
ATOM 741 C CA . ASP A 1 93 ? 4.849 -11.518 1.520 1.00 94.94 93 ASP A CA 1
ATOM 742 C C . ASP A 1 93 ? 4.133 -11.810 2.858 1.00 94.94 93 ASP A C 1
ATOM 744 O O . ASP A 1 93 ? 4.707 -12.336 3.815 1.00 94.94 93 ASP A O 1
ATOM 748 N N . SER A 1 94 ? 2.846 -11.478 2.940 1.00 85.94 94 SER A N 1
ATOM 749 C CA . SER A 1 94 ? 2.019 -11.668 4.139 1.00 85.94 94 SER A CA 1
ATOM 750 C C . SER A 1 94 ? 1.242 -12.989 4.173 1.00 85.94 94 SER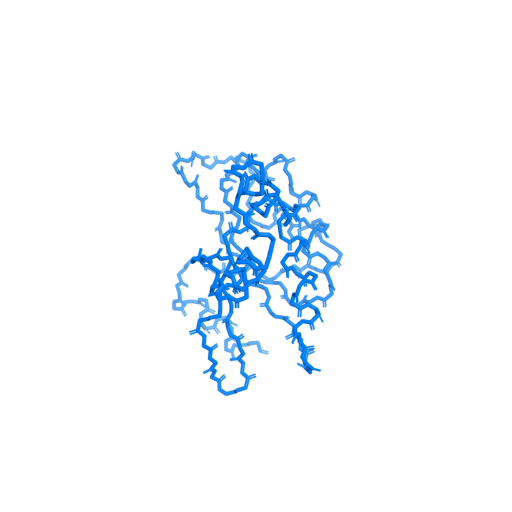 A C 1
ATOM 752 O O . SER A 1 94 ? 0.594 -13.292 5.169 1.00 85.94 94 SER A O 1
ATOM 754 N N . GLY A 1 95 ? 1.293 -13.787 3.100 1.00 83.31 95 GLY A N 1
ATOM 755 C CA . GLY A 1 95 ? 0.445 -14.977 2.914 1.00 83.31 95 GLY A CA 1
ATOM 756 C C . GLY A 1 95 ? -0.947 -14.668 2.340 1.00 83.31 95 GLY A C 1
ATOM 757 O O . GLY A 1 95 ? -1.728 -15.582 2.057 1.00 83.31 95 GLY A O 1
ATOM 758 N N . GLU A 1 96 ? -1.249 -13.390 2.114 1.00 91.25 96 GLU A N 1
ATOM 759 C CA . GLU A 1 96 ? -2.488 -12.922 1.495 1.00 91.25 96 GLU A CA 1
ATOM 760 C C . GLU A 1 96 ? -2.431 -12.981 -0.042 1.00 91.25 96 GLU A C 1
ATOM 762 O O . GLU A 1 96 ? -1.389 -13.270 -0.634 1.00 91.25 96 GLU A O 1
ATOM 767 N N . ILE A 1 97 ? -3.564 -12.757 -0.724 1.00 92.94 97 ILE A N 1
ATOM 768 C CA . ILE A 1 97 ? -3.531 -12.642 -2.194 1.00 92.94 97 ILE A CA 1
ATOM 769 C C . ILE A 1 97 ? -2.991 -11.270 -2.551 1.00 92.94 97 ILE A C 1
ATOM 771 O O . ILE A 1 97 ? -3.580 -10.266 -2.158 1.00 92.94 97 ILE A O 1
ATOM 775 N N . VAL A 1 98 ? -1.942 -11.233 -3.367 1.00 96.38 98 VAL A N 1
ATOM 776 C CA . VAL A 1 98 ? -1.387 -9.988 -3.894 1.00 96.38 98 VAL A CA 1
ATOM 777 C C . VAL A 1 98 ? -1.569 -9.932 -5.406 1.00 96.38 98 VAL A C 1
ATOM 779 O O . VAL A 1 98 ? -1.160 -10.836 -6.140 1.00 96.38 98 VAL A O 1
ATOM 782 N N . PHE A 1 99 ? -2.167 -8.841 -5.866 1.00 96.56 99 PHE A N 1
ATOM 783 C CA . PHE A 1 99 ? -2.203 -8.427 -7.257 1.00 96.56 99 PHE A CA 1
ATOM 784 C C . PHE A 1 99 ? -1.314 -7.199 -7.443 1.00 96.56 99 PHE A C 1
ATOM 786 O O . PHE A 1 99 ? -1.438 -6.221 -6.705 1.00 96.56 99 PHE A O 1
ATOM 793 N N . LEU A 1 100 ? -0.441 -7.239 -8.447 1.00 97.38 100 LEU A N 1
ATOM 794 C CA . LEU A 1 100 ? 0.394 -6.108 -8.836 1.00 97.38 100 LEU A CA 1
ATOM 795 C C . LEU A 1 100 ? -0.132 -5.480 -10.120 1.00 97.38 100 LEU A C 1
ATOM 797 O O . LEU A 1 100 ? -0.333 -6.164 -11.123 1.00 97.38 100 LEU A O 1
ATOM 801 N N . LEU A 1 101 ? -0.311 -4.164 -10.096 1.00 97.19 101 LEU A N 1
ATOM 802 C CA . LEU A 1 101 ? -0.538 -3.366 -11.297 1.00 97.19 101 LEU A CA 1
ATOM 803 C C . LEU A 1 101 ? 0.799 -2.930 -11.915 1.00 97.19 101 LEU A C 1
ATOM 805 O O . LEU A 1 101 ? 1.815 -2.873 -11.215 1.00 97.19 101 LEU A O 1
ATOM 809 N N . PRO A 1 102 ? 0.819 -2.553 -13.207 1.00 96.94 102 PRO A N 1
ATOM 810 C CA . PRO A 1 102 ? 2.005 -1.973 -13.822 1.00 96.94 102 PRO A CA 1
ATOM 811 C C . PRO A 1 102 ? 2.443 -0.700 -13.091 1.00 96.94 102 PRO A C 1
ATOM 813 O O . PRO A 1 102 ? 1.605 0.058 -12.588 1.00 96.94 102 PRO A O 1
ATOM 816 N N . ILE A 1 103 ? 3.758 -0.459 -13.065 1.00 97.94 103 ILE A N 1
ATOM 817 C CA . ILE A 1 103 ? 4.367 0.673 -12.355 1.00 97.94 103 ILE A CA 1
ATOM 818 C C . ILE A 1 103 ? 3.744 1.989 -12.834 1.00 97.94 103 ILE A C 1
ATOM 820 O O . ILE A 1 103 ? 3.761 2.311 -14.026 1.00 97.94 103 ILE A O 1
ATOM 824 N N . TYR A 1 104 ? 3.234 2.782 -11.895 1.00 97.00 104 TYR A N 1
ATOM 825 C CA . TYR A 1 104 ? 2.842 4.158 -12.164 1.00 97.00 104 TYR A CA 1
ATOM 826 C C . TYR A 1 104 ? 4.101 5.023 -12.254 1.00 97.00 104 TYR A C 1
ATOM 828 O O . TYR A 1 104 ? 4.772 5.259 -11.249 1.00 97.00 104 TYR A O 1
ATOM 836 N N . SER A 1 105 ? 4.444 5.486 -13.459 1.00 96.88 105 SER A N 1
ATOM 837 C CA . SER A 1 105 ? 5.733 6.145 -13.720 1.00 96.88 105 SER A CA 1
ATOM 838 C C . SER A 1 105 ? 5.919 7.463 -12.972 1.00 96.88 105 SER A C 1
ATOM 840 O O . SER A 1 105 ? 7.046 7.839 -12.665 1.00 96.88 105 SER A O 1
ATOM 842 N N . ALA A 1 106 ? 4.825 8.180 -12.697 1.00 96.44 106 ALA A N 1
ATOM 843 C CA . ALA A 1 106 ? 4.844 9.535 -12.146 1.00 96.44 106 ALA A CA 1
ATOM 844 C C . ALA A 1 106 ? 5.798 10.491 -12.897 1.00 96.44 106 ALA A C 1
ATOM 846 O O . ALA A 1 106 ? 6.434 11.343 -12.277 1.00 96.44 106 ALA A O 1
ATOM 847 N N . GLY A 1 107 ? 5.894 10.330 -14.222 1.00 97.06 107 GLY A N 1
ATOM 848 C CA . GLY A 1 107 ? 6.734 11.149 -15.101 1.00 97.06 107 GLY A CA 1
ATOM 849 C C . GLY A 1 107 ? 8.149 10.617 -15.344 1.00 97.06 107 GLY A C 1
ATOM 850 O O . GLY A 1 107 ? 8.891 11.250 -16.084 1.00 97.06 107 GLY A O 1
ATOM 851 N N . GLU A 1 108 ? 8.533 9.481 -14.757 1.00 98.06 108 GLU A N 1
ATOM 852 C CA . GLU A 1 108 ? 9.830 8.851 -15.029 1.00 98.06 108 GLU A CA 1
ATOM 853 C C . GLU A 1 108 ? 9.828 8.059 -16.340 1.00 98.06 108 GLU A C 1
ATOM 855 O O . GLU A 1 108 ? 8.850 7.378 -16.674 1.00 98.06 108 GLU A O 1
ATOM 860 N N . ASP A 1 109 ? 10.966 8.084 -17.032 1.00 97.94 109 ASP A N 1
ATOM 861 C CA . ASP A 1 109 ? 11.223 7.162 -18.129 1.00 97.94 109 ASP A CA 1
ATOM 862 C C . ASP A 1 109 ? 11.351 5.723 -17.598 1.00 97.94 109 ASP A C 1
ATOM 864 O O . ASP A 1 109 ? 11.923 5.506 -16.521 1.00 97.94 109 ASP A O 1
ATOM 868 N N . PRO A 1 110 ? 10.842 4.715 -18.330 1.00 97.56 110 PRO A N 1
ATOM 869 C CA . PRO A 1 110 ? 11.027 3.321 -17.960 1.00 97.56 110 PRO A CA 1
ATOM 870 C C . PRO A 1 110 ? 12.507 2.958 -17.829 1.00 97.56 110 PRO A C 1
ATOM 872 O O . PRO A 1 110 ? 13.313 3.224 -18.720 1.00 97.56 110 PRO A O 1
ATOM 875 N N . ILE A 1 111 ? 12.854 2.279 -16.738 1.00 98.25 111 ILE A N 1
ATOM 876 C CA . ILE A 1 111 ? 14.206 1.762 -16.517 1.00 98.25 111 ILE A CA 1
ATOM 877 C C . ILE A 1 111 ? 14.265 0.320 -17.028 1.00 98.25 111 ILE A C 1
ATOM 879 O O . ILE A 1 111 ? 13.411 -0.506 -16.698 1.00 98.25 111 ILE A O 1
ATOM 883 N N . TYR A 1 112 ? 15.277 0.001 -17.839 1.00 97.31 112 TYR A N 1
ATOM 884 C CA . TYR A 1 112 ? 15.449 -1.345 -18.388 1.00 97.31 112 TYR A CA 1
ATOM 885 C C . TYR A 1 112 ? 15.498 -2.402 -17.272 1.00 97.31 112 TYR A C 1
ATOM 887 O O . TYR A 1 112 ? 16.258 -2.274 -16.314 1.00 97.31 112 TYR A O 1
ATOM 895 N N . GLY A 1 113 ? 14.678 -3.447 -17.406 1.00 95.75 113 GLY A N 1
ATOM 896 C CA . GLY A 1 113 ? 14.567 -4.529 -16.422 1.00 95.75 113 GLY A CA 1
ATOM 897 C C . GLY A 1 113 ? 13.723 -4.205 -15.183 1.00 95.75 113 GLY A C 1
ATOM 898 O O . GLY A 1 113 ? 13.490 -5.097 -14.376 1.00 95.75 113 GLY A O 1
ATOM 899 N N . VAL A 1 114 ? 13.221 -2.975 -15.031 1.00 98.06 114 VAL A N 1
ATOM 900 C CA . VAL A 1 114 ? 12.408 -2.576 -13.874 1.00 98.06 114 VAL A CA 1
ATOM 901 C C . VAL A 1 114 ? 10.933 -2.581 -14.257 1.00 98.06 114 VAL A C 1
ATOM 903 O O . VAL A 1 114 ? 10.435 -1.670 -14.919 1.00 98.06 114 VAL A O 1
ATOM 906 N N . LYS A 1 115 ? 10.230 -3.630 -13.833 1.00 97.31 115 LYS A N 1
ATOM 907 C CA . LYS A 1 115 ? 8.779 -3.794 -13.991 1.00 97.31 115 LYS A CA 1
ATOM 908 C C . LYS A 1 115 ? 8.161 -4.298 -12.685 1.00 97.31 115 LYS A C 1
ATOM 910 O O . LYS A 1 115 ? 8.894 -4.617 -11.753 1.00 97.31 115 LYS A O 1
ATOM 915 N N . ALA A 1 116 ? 6.833 -4.349 -12.594 1.00 97.00 116 ALA A N 1
ATOM 916 C CA . ALA A 1 116 ? 6.155 -4.805 -11.378 1.00 97.00 116 ALA A CA 1
ATOM 917 C C . ALA A 1 116 ? 6.499 -6.271 -11.045 1.00 97.00 116 ALA A C 1
ATOM 919 O O . ALA A 1 116 ? 6.661 -6.619 -9.879 1.00 97.00 116 ALA A O 1
ATOM 920 N N . GLU A 1 117 ? 6.712 -7.089 -12.075 1.00 97.44 117 GLU A N 1
ATOM 921 C CA . GLU A 1 117 ? 7.198 -8.471 -12.019 1.00 97.44 117 GLU A CA 1
ATOM 922 C C . GLU A 1 117 ? 8.466 -8.610 -11.175 1.00 97.44 117 GLU A C 1
ATOM 924 O O . GLU A 1 117 ? 8.579 -9.566 -10.419 1.00 97.44 117 GLU A O 1
ATOM 929 N N . LEU A 1 118 ? 9.365 -7.618 -11.217 1.00 98.06 118 LEU A N 1
ATOM 930 C CA . LEU A 1 118 ? 10.606 -7.633 -10.441 1.00 98.06 118 LEU A CA 1
ATOM 931 C C . LEU A 1 118 ? 10.345 -7.745 -8.933 1.00 98.06 118 LEU A C 1
ATOM 933 O O . LEU A 1 118 ? 11.163 -8.303 -8.215 1.00 98.06 118 LEU A O 1
ATOM 937 N N . ILE A 1 119 ? 9.226 -7.214 -8.435 1.00 98.19 119 ILE A N 1
ATOM 938 C CA . ILE A 1 119 ? 8.833 -7.390 -7.031 1.00 98.19 119 ILE A CA 1
ATOM 939 C C . ILE A 1 119 ? 8.382 -8.838 -6.814 1.00 98.19 119 ILE A C 1
ATOM 941 O O . ILE A 1 119 ? 8.874 -9.507 -5.911 1.00 98.19 119 ILE A O 1
ATOM 945 N N . SER A 1 120 ? 7.485 -9.336 -7.671 1.00 97.44 120 SER A N 1
ATOM 946 C CA . SER A 1 120 ? 6.937 -10.695 -7.575 1.00 97.44 120 SER A CA 1
ATOM 947 C C . SER A 1 120 ? 8.006 -11.785 -7.663 1.00 97.44 120 SER A C 1
ATOM 949 O O . SER A 1 120 ? 7.890 -12.796 -6.976 1.00 97.44 120 SER A O 1
ATOM 951 N N . ASP A 1 121 ? 9.043 -11.592 -8.477 1.00 97.44 121 ASP A N 1
ATOM 952 C CA . ASP A 1 121 ? 10.145 -12.548 -8.648 1.00 97.44 121 ASP A CA 1
ATOM 953 C C . ASP A 1 121 ? 10.938 -12.777 -7.349 1.00 97.44 121 ASP A C 1
ATOM 955 O O . ASP A 1 121 ? 11.608 -13.798 -7.195 1.00 97.44 121 ASP A O 1
ATOM 959 N N . PHE A 1 122 ? 10.863 -11.832 -6.407 1.00 97.38 122 PHE A N 1
ATOM 960 C CA . PHE A 1 122 ? 11.530 -11.896 -5.107 1.00 97.38 122 PHE A CA 1
ATOM 961 C C . PHE A 1 122 ? 10.572 -12.216 -3.953 1.00 97.38 122 PHE A C 1
ATOM 963 O O . PHE A 1 122 ? 11.019 -12.299 -2.809 1.00 97.38 122 PHE A O 1
ATOM 970 N N . MET A 1 123 ? 9.283 -12.419 -4.241 1.00 97.44 123 MET A N 1
ATOM 971 C CA . MET A 1 123 ? 8.300 -12.854 -3.253 1.00 97.44 123 MET A CA 1
ATOM 972 C C . MET A 1 123 ? 8.378 -14.367 -3.035 1.00 97.44 123 MET A C 1
ATOM 974 O O . MET A 1 123 ? 8.557 -15.147 -3.972 1.00 97.44 123 MET A O 1
ATOM 978 N N . LYS A 1 124 ? 8.177 -14.806 -1.793 1.00 96.38 124 LYS A N 1
ATOM 979 C CA . LYS A 1 124 ? 7.978 -16.221 -1.447 1.00 96.38 124 LYS A CA 1
ATOM 980 C C . LYS A 1 124 ? 6.672 -16.748 -2.027 1.00 96.38 124 LYS A C 1
ATOM 982 O O . LYS A 1 124 ? 6.621 -17.899 -2.460 1.00 96.38 124 LYS A O 1
ATOM 987 N N . PHE A 1 125 ? 5.632 -15.915 -2.023 1.00 94.25 125 PHE A N 1
ATOM 988 C CA . PHE A 1 125 ? 4.340 -16.208 -2.635 1.00 94.25 125 PHE A CA 1
ATOM 989 C C . PHE A 1 125 ? 4.130 -15.260 -3.818 1.00 94.25 125 PHE A C 1
ATOM 991 O O . PHE A 1 125 ? 3.700 -14.127 -3.610 1.00 94.25 125 PHE A O 1
ATOM 998 N N . PRO A 1 126 ? 4.440 -15.690 -5.056 1.00 93.88 126 PRO A N 1
ATOM 999 C CA . PRO A 1 126 ? 4.407 -14.806 -6.214 1.00 93.88 126 PRO A CA 1
ATOM 1000 C C . PRO A 1 126 ? 3.059 -14.102 -6.377 1.00 93.88 126 PRO A C 1
ATOM 1002 O O . PRO A 1 126 ? 1.997 -14.735 -6.351 1.00 93.88 126 PRO A O 1
ATOM 1005 N N . ALA A 1 127 ? 3.117 -12.788 -6.572 1.00 96.50 127 ALA A N 1
ATOM 1006 C CA . ALA A 1 127 ? 1.946 -11.982 -6.855 1.00 96.50 127 ALA A CA 1
ATOM 1007 C C . ALA A 1 127 ? 1.433 -12.234 -8.279 1.00 96.50 127 ALA A C 1
ATOM 1009 O 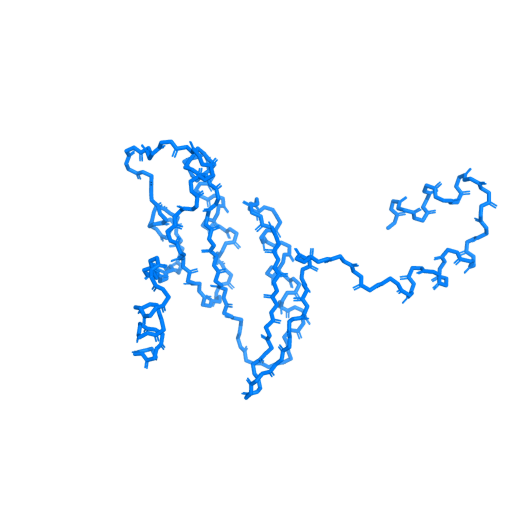O . ALA A 1 127 ? 2.159 -12.646 -9.185 1.00 96.50 127 ALA A O 1
ATOM 1010 N N . LYS A 1 128 ? 0.154 -11.936 -8.499 1.00 94.44 128 LYS A N 1
ATOM 1011 C CA . LYS A 1 128 ? -0.453 -11.987 -9.830 1.00 94.44 128 LYS A CA 1
ATOM 1012 C C . LYS A 1 128 ? -0.382 -10.622 -10.488 1.00 94.44 128 LYS A C 1
ATOM 1014 O O . LYS A 1 128 ? -0.856 -9.637 -9.930 1.00 94.44 128 LYS A O 1
ATOM 1019 N N . ILE A 1 129 ? 0.161 -10.565 -11.694 1.00 95.25 129 ILE A N 1
ATOM 1020 C CA . ILE A 1 129 ? 0.237 -9.313 -12.443 1.00 95.25 129 ILE A CA 1
ATOM 1021 C C . ILE A 1 129 ? -1.091 -9.077 -13.156 1.00 95.25 129 ILE A C 1
ATOM 1023 O O . ILE A 1 129 ? -1.571 -9.941 -13.891 1.00 95.25 129 ILE A O 1
ATOM 1027 N N . LEU A 1 130 ? -1.683 -7.909 -12.931 1.00 95.50 130 LEU A N 1
ATOM 1028 C CA . LEU A 1 130 ? -2.856 -7.450 -13.660 1.00 95.50 130 LEU A CA 1
ATOM 1029 C C . LEU A 1 130 ? -2.442 -6.505 -14.795 1.00 95.50 130 LEU A C 1
ATOM 1031 O O . LEU A 1 130 ? -1.450 -5.782 -14.673 1.00 95.50 130 LEU A O 1
ATOM 1035 N N . PRO A 1 131 ? -3.195 -6.485 -15.905 1.00 92.94 131 PRO A N 1
ATOM 1036 C CA . PRO A 1 131 ? -2.973 -5.526 -16.975 1.00 92.94 131 PRO A CA 1
ATOM 1037 C C . PRO A 1 131 ? -3.313 -4.105 -16.513 1.00 92.94 131 PRO A C 1
ATOM 1039 O O . PRO A 1 131 ? -4.023 -3.888 -15.531 1.00 92.94 131 PRO A O 1
ATOM 1042 N N . LYS A 1 132 ? -2.813 -3.114 -17.258 1.00 89.12 132 LYS A N 1
ATOM 1043 C CA . LYS A 1 132 ? -3.125 -1.700 -17.008 1.00 89.12 132 LYS A CA 1
ATOM 1044 C C . LYS A 1 132 ? -4.600 -1.387 -17.277 1.00 89.12 132 LYS A C 1
ATOM 1046 O O . LYS A 1 132 ? -5.190 -0.565 -16.581 1.00 89.12 132 LYS A O 1
ATOM 1051 N N . GLU A 1 133 ? -5.167 -2.013 -18.303 1.00 92.31 133 GLU A N 1
ATOM 1052 C CA . GLU A 1 133 ? -6.532 -1.753 -18.739 1.00 92.31 133 GLU A CA 1
ATOM 1053 C C . GLU A 1 133 ? -7.542 -2.414 -17.799 1.00 92.31 133 GLU A C 1
ATOM 1055 O O . GLU A 1 133 ? -7.501 -3.618 -17.539 1.00 92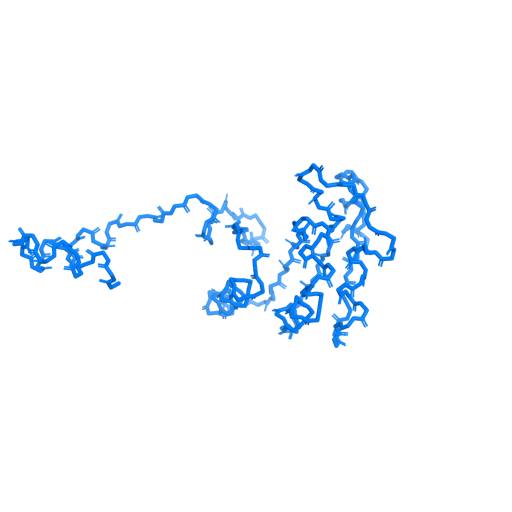.31 133 GLU A O 1
ATOM 1060 N N . ILE A 1 134 ? -8.487 -1.615 -17.299 1.00 87.31 134 ILE A N 1
ATOM 1061 C CA . ILE A 1 134 ? -9.463 -2.050 -16.290 1.00 87.31 134 ILE A CA 1
ATOM 1062 C C . ILE A 1 134 ? -10.341 -3.190 -16.817 1.00 87.31 134 ILE A C 1
ATOM 1064 O O . ILE A 1 134 ? -10.625 -4.138 -16.087 1.00 87.31 134 ILE A O 1
ATOM 1068 N N . SER A 1 135 ? -10.776 -3.117 -18.077 1.00 89.88 135 SER A N 1
ATOM 1069 C CA . SER A 1 135 ? -11.616 -4.146 -18.704 1.00 89.88 135 SER A CA 1
ATOM 1070 C C . SER A 1 135 ? -10.927 -5.512 -18.719 1.00 89.88 135 SER A C 1
ATOM 1072 O O . SER A 1 135 ? -11.541 -6.519 -18.359 1.00 89.88 135 SER A O 1
ATOM 1074 N N . GLU A 1 136 ? -9.644 -5.536 -19.076 1.00 88.69 136 GLU A N 1
ATOM 1075 C CA . GLU A 1 136 ? -8.815 -6.740 -19.079 1.00 88.69 136 GLU A CA 1
ATOM 1076 C C . GLU A 1 136 ? -8.561 -7.241 -17.652 1.00 88.69 136 GLU A C 1
ATOM 1078 O O . GLU A 1 136 ? -8.662 -8.439 -17.391 1.00 88.69 136 GLU A O 1
ATOM 1083 N N . GLY A 1 137 ? -8.316 -6.332 -16.702 1.00 86.81 137 GLY A N 1
ATOM 1084 C CA . GLY A 1 137 ? -8.128 -6.672 -15.291 1.00 86.81 137 GLY A CA 1
ATOM 1085 C C . GLY A 1 137 ? -9.368 -7.320 -14.675 1.00 86.81 137 GLY A C 1
ATOM 1086 O O . GLY A 1 137 ? -9.268 -8.350 -14.012 1.00 86.81 137 GLY A O 1
ATOM 1087 N N . ILE A 1 138 ? -10.560 -6.783 -14.957 1.00 87.62 138 ILE A N 1
ATOM 1088 C CA . ILE A 1 138 ? -11.833 -7.378 -14.523 1.00 87.62 138 ILE A CA 1
ATOM 1089 C C . ILE A 1 138 ? -12.009 -8.777 -15.122 1.00 87.62 138 ILE A C 1
ATOM 1091 O O . ILE A 1 138 ? -12.466 -9.687 -14.431 1.00 87.62 138 ILE A O 1
ATOM 1095 N N . PHE A 1 139 ? -11.667 -8.966 -16.398 1.00 87.69 139 PHE A N 1
ATOM 1096 C CA . PHE A 1 139 ? -11.748 -10.278 -17.038 1.00 87.69 139 PHE A CA 1
ATOM 1097 C C . PHE A 1 139 ? -10.790 -11.293 -16.393 1.00 87.69 139 PHE A C 1
ATOM 1099 O O . PHE A 1 139 ? -11.198 -12.418 -16.089 1.00 87.69 139 PHE A O 1
ATOM 1106 N N . ALA A 1 140 ? -9.552 -10.879 -16.113 1.00 84.69 140 ALA A N 1
ATOM 1107 C CA . ALA A 1 140 ? -8.564 -11.702 -15.421 1.00 84.69 140 ALA A CA 1
ATOM 1108 C C . ALA A 1 140 ? -9.042 -12.111 -14.017 1.00 84.69 140 ALA A C 1
ATOM 1110 O O . ALA A 1 140 ? -8.923 -13.276 -13.645 1.00 84.69 140 ALA A O 1
ATOM 1111 N N . LEU A 1 141 ? -9.656 -11.187 -13.269 1.00 86.25 141 LEU A N 1
ATOM 1112 C CA . LEU A 1 141 ? -10.199 -11.454 -11.933 1.00 86.25 141 LEU A CA 1
ATOM 1113 C C . LEU A 1 141 ? -11.427 -12.373 -11.943 1.00 86.25 141 LEU A C 1
ATOM 1115 O O . LEU A 1 141 ? -11.604 -13.140 -11.008 1.00 86.25 141 LEU A O 1
ATOM 1119 N N . LYS A 1 142 ? -12.275 -12.329 -12.978 1.00 84.00 142 LYS A N 1
ATOM 1120 C CA . LYS A 1 142 ? -13.423 -13.252 -13.109 1.00 84.00 142 LYS A CA 1
ATOM 1121 C C . LYS A 1 142 ? -13.024 -14.685 -13.452 1.00 84.00 142 LYS A C 1
ATOM 1123 O O . LYS A 1 142 ? -13.838 -15.589 -13.303 1.00 84.00 142 LYS A O 1
ATOM 1128 N N . SER A 1 143 ? -11.819 -14.860 -13.983 1.00 73.56 143 SER A N 1
ATOM 1129 C CA . SER A 1 143 ? -11.264 -16.166 -14.348 1.00 73.56 143 SER A CA 1
ATOM 1130 C C . SER A 1 143 ? -10.493 -16.810 -13.189 1.00 73.56 143 SER A C 1
ATOM 1132 O O . SER A 1 143 ? -9.929 -17.891 -13.359 1.00 73.56 143 SER A O 1
ATOM 1134 N N . PHE A 1 144 ? -10.432 -16.119 -12.048 1.00 67.19 144 PHE A N 1
ATOM 1135 C CA . PHE A 1 144 ? -9.874 -16.595 -10.791 1.00 67.19 144 PHE A CA 1
ATOM 1136 C C . PHE A 1 144 ? -10.965 -17.223 -9.922 1.00 67.19 144 PHE A C 1
ATOM 1138 O O . PHE A 1 144 ? -10.645 -18.246 -9.278 1.00 67.19 144 PHE A O 1
#

Secondary structure (DSSP, 8-state):
-HHHHHHHTTT--HHHHHHHHHT----TTSSEEEEEETTEEEEE----SHHHHHHHHHHHHHH-SSS--EEEE--B-HHHHHHHHHHHHHHH-SSSEEEEPPPB-TTPPPPTT-STHHHHTT-SSPPEEPPSSHHHHHHHHHT-

InterPro domains:
  IPR004101 Mur ligase, C-terminal [PF02875] (29-124)
  IPR036615 Mur ligase, C-terminal domain superfamily [G3DSA:3.90.190.20] (22-136)
  IPR036615 Mur ligase, C-terminal domain superfamily [SSF53244] (26-123)
  IPR050061 Peptidoglycan biosynthesis MurCDEF [PT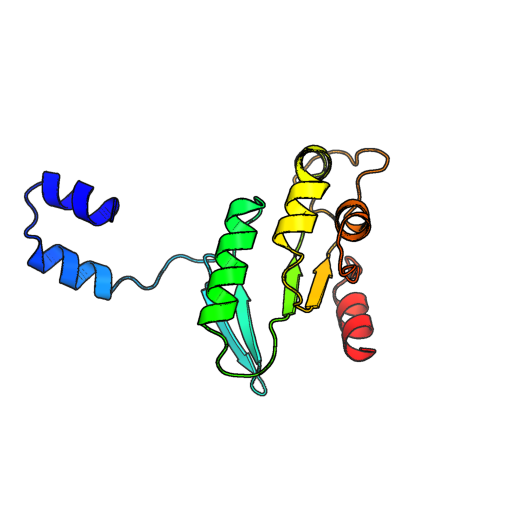HR43445] (2-138)

Foldseek 3Di:
DVVLVVVVVVVDDSVVVVVVVVVDPDDPQCQDFPDDDPPDTDGGHPDQDLVSLLVSVVVVVVVDPDDFDEAEDAHEAQVRCVVCLLSNQVSPQPVGAYEYEWHHHVPPDHDPPRTSQSSQVNHPHGHHYAYNDPVRRVVVVVVD

Mean predicted aligned error: 4.4 Å

pLDDT: mean 93.38, std 4.97, range [67.19, 98.56]

Solvent-accessible surface area (backbone atoms only — not comparable to full-atom values): 8553 Å² total; per-residue (Å²): 108,70,68,56,53,60,45,40,76,74,70,49,58,66,71,59,49,56,57,51,61,73,68,61,87,75,55,88,43,57,72,29,78,78,50,71,57,97,92,43,77,42,68,38,60,67,59,74,49,41,72,46,40,35,54,50,53,53,50,48,65,72,66,54,87,74,89,78,63,75,44,80,46,61,50,63,27,44,70,51,46,68,75,38,26,62,51,40,12,60,38,62,53,72,86,55,51,42,35,34,32,56,56,43,37,90,86,53,74,87,45,91,89,53,53,49,61,54,22,30,76,61,25,91,66,64,47,45,78,40,59,83,50,66,71,58,30,53,52,56,59,74,76,104

Sequence (144 aa):
MAAILACFETGIPLSDLVSKISEYSGVNRRLEYLGSKNGIEVYDDYGHHPTEIKAVIQSMEELKKEGRAVILFQPHRYTRTQNLYKEFAESLDSGEIVFLLPIYSAGEDPIYGVKAELISDFMKFPAKILPKEISEGIFALKSF

Nearest PDB structures (foldseek):
  7bva-assembly2_B  TM=9.072E-01  e=1.959E-11  Mycobacterium tuberculosis variant bovis AF2122/97
  7bvb-assembly2_B  TM=9.098E-01  e=2.730E-11  Mycobacterium tuberculosis variant bovis AF2122/97
  4hv4-assembly1_A  TM=9.281E-01  e=5.144E-09  Yersinia pestis CO92
  1gqy-assembly1_A  TM=9.071E-01  e=9.984E-09  Haemophilus influenzae
  2f00-assembly1_A  TM=9.004E-01  e=8.744E-09  Escherichia coli